Protein AF-A0A1Y1QAB5-F1 (afdb_monomer)

Foldseek 3Di:
DDPPDDPPPPPQPFPPVLVVVVVVLVVQQVCCVPPVDKDKDWPVPPDGTPVSVVVNCVVQAFDDDWDWDCDPFIWIWTHTPDQQWIWIFTADPVRDTPTIMIIGHNGD

Solvent-accessible surface area (backbone atoms only — not comparable to full-atom values): 6366 Å² total; per-residue (Å²): 137,85,92,84,83,76,85,81,76,76,77,74,70,77,65,68,51,60,64,58,50,56,50,49,53,55,48,37,49,49,40,28,72,76,71,67,4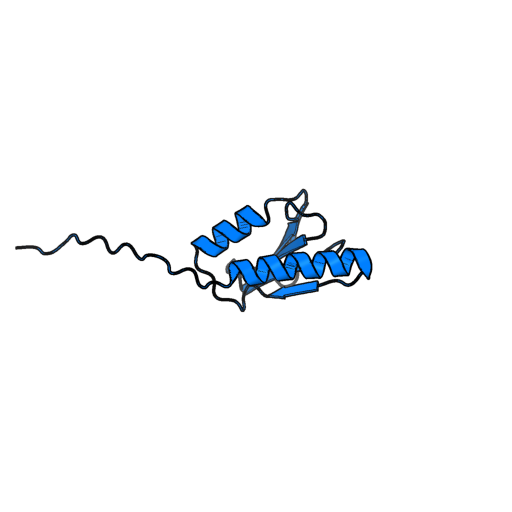2,70,39,78,43,69,51,64,84,47,75,67,34,76,66,49,50,53,50,48,50,64,69,42,46,66,39,92,49,77,47,78,46,83,67,100,42,46,31,40,41,30,36,21,58,46,89,40,35,31,41,40,37,33,27,46,98,82,73,45,76,77,40,35,33,40,37,31,38,92,66,136

Sequence (108 aa):
MSLNAIPVHTETVATGNLRPVMHEIRHALSDLIVHGTHGMIDLHSLPFSPQEYAALDGFLGEGEIDLILNVLGKTRLRESGYAGVWRIEHFDDNDKRIGYFIEIGHVP

InterPro domains:
  IPR006894 HupH hydrogenase expression protein, C-terminal [PF04809] (17-108)
  IPR038527 HupH, C-terminal domain superfamily [G3DSA:3.30.1370.140] (13-108)

Radius of gyration: 17.26 Å; Cα contacts (8 Å, |Δi|>4): 176; chains: 1; bounding box: 63×24×38 Å

Structure (mmCIF, N/CA/C/O backbone):
data_AF-A0A1Y1QAB5-F1
#
_entry.id   AF-A0A1Y1QAB5-F1
#
loop_
_atom_site.group_PDB
_atom_site.id
_atom_site.type_symbol
_atom_site.label_atom_id
_atom_site.label_alt_id
_atom_site.label_comp_id
_atom_site.label_asym_id
_atom_site.label_entity_id
_atom_site.label_seq_id
_atom_site.pdbx_PDB_ins_code
_atom_site.Cartn_x
_atom_site.Cartn_y
_atom_site.Cartn_z
_atom_site.occupancy
_atom_site.B_iso_or_equiv
_atom_site.auth_seq_id
_atom_site.auth_comp_id
_atom_site.auth_asym_id
_atom_site.auth_atom_id
_atom_site.pdbx_PDB_model_num
ATOM 1 N N . MET A 1 1 ? -49.795 -2.457 17.410 1.00 38.47 1 MET A N 1
ATOM 2 C CA . MET A 1 1 ? -49.247 -3.009 16.152 1.00 38.47 1 MET A CA 1
ATOM 3 C C . MET A 1 1 ? -47.814 -2.520 16.037 1.00 38.47 1 MET A C 1
ATOM 5 O O . MET A 1 1 ? -47.609 -1.318 16.100 1.00 38.47 1 MET A O 1
ATOM 9 N N . SER A 1 2 ? -46.845 -3.437 16.026 1.00 44.25 2 SER A N 1
ATOM 10 C CA . SER A 1 2 ? -45.408 -3.130 16.073 1.00 44.25 2 SER A CA 1
ATOM 11 C C . SER A 1 2 ? -44.856 -3.008 14.649 1.00 44.25 2 SER A C 1
ATOM 13 O O . SER A 1 2 ? -45.065 -3.916 13.851 1.00 44.25 2 SER A O 1
ATOM 15 N N . LEU A 1 3 ? -44.188 -1.897 14.328 1.00 48.91 3 LEU A N 1
ATOM 16 C CA . LEU A 1 3 ? -43.571 -1.601 13.024 1.00 48.91 3 LEU A CA 1
ATOM 17 C C . LEU A 1 3 ? -42.065 -1.937 13.027 1.00 48.91 3 LEU A C 1
ATOM 19 O O . LEU A 1 3 ? -41.243 -1.155 12.563 1.00 48.91 3 LEU A O 1
ATOM 23 N N . ASN A 1 4 ? -41.687 -3.100 13.561 1.00 59.94 4 ASN A N 1
ATOM 24 C CA . ASN A 1 4 ? -40.310 -3.591 13.491 1.00 59.94 4 ASN A CA 1
ATOM 25 C C . ASN A 1 4 ? -40.196 -4.651 12.396 1.00 59.94 4 ASN A C 1
ATOM 27 O O . ASN A 1 4 ? -40.584 -5.789 12.643 1.00 59.94 4 ASN A O 1
ATOM 31 N N . ALA A 1 5 ? -39.675 -4.266 11.225 1.00 54.1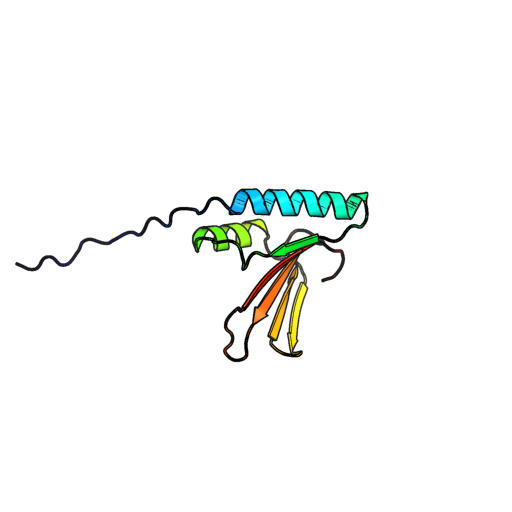6 5 ALA A N 1
ATOM 32 C CA . ALA A 1 5 ? -38.824 -5.080 10.339 1.00 54.16 5 ALA A CA 1
ATOM 33 C C . ALA A 1 5 ? -38.810 -4.498 8.913 1.00 54.16 5 ALA A C 1
ATOM 35 O O . ALA A 1 5 ? -39.380 -5.076 7.992 1.00 54.16 5 ALA A O 1
ATOM 36 N N . ILE A 1 6 ? -38.140 -3.361 8.713 1.00 58.06 6 ILE A N 1
ATOM 37 C CA . ILE A 1 6 ? -37.630 -3.019 7.380 1.00 58.06 6 ILE A CA 1
ATOM 38 C C . ILE A 1 6 ? -36.111 -3.172 7.464 1.00 58.06 6 ILE A C 1
ATOM 40 O O . ILE A 1 6 ? -35.479 -2.391 8.180 1.00 58.06 6 ILE A O 1
ATOM 44 N N . PRO A 1 7 ? -35.509 -4.182 6.814 1.00 52.78 7 PRO A N 1
ATOM 45 C CA . PRO A 1 7 ? -34.063 -4.265 6.733 1.00 52.78 7 PRO A CA 1
ATOM 46 C C . PRO A 1 7 ? -33.573 -3.087 5.886 1.00 52.78 7 PRO A C 1
ATOM 48 O O . PRO A 1 7 ? -33.825 -3.016 4.684 1.00 52.78 7 PRO A O 1
ATOM 51 N N . VAL A 1 8 ? -32.901 -2.129 6.524 1.00 55.50 8 VAL A N 1
ATOM 52 C CA . VAL A 1 8 ? -32.140 -1.099 5.814 1.00 55.50 8 VAL A CA 1
ATOM 53 C C . VAL A 1 8 ? -30.905 -1.791 5.253 1.00 55.50 8 VAL A C 1
ATOM 55 O O . VAL A 1 8 ? -29.903 -1.969 5.941 1.00 55.50 8 VAL A O 1
ATOM 58 N N . HIS A 1 9 ? -30.991 -2.224 4.000 1.00 49.00 9 HIS A N 1
ATOM 59 C CA . HIS A 1 9 ? -29.807 -2.543 3.223 1.00 49.00 9 HIS A CA 1
ATOM 60 C C . HIS A 1 9 ? -29.165 -1.211 2.847 1.00 49.00 9 HIS A C 1
ATOM 62 O O . HIS A 1 9 ? -29.647 -0.507 1.964 1.00 49.00 9 HIS A O 1
ATOM 68 N N . THR A 1 10 ? -28.107 -0.823 3.555 1.00 51.50 10 THR A N 1
ATOM 69 C CA . THR A 1 10 ? -27.252 0.270 3.101 1.00 51.50 10 THR A CA 1
ATOM 70 C C . THR A 1 10 ? -26.507 -0.239 1.870 1.00 51.50 10 THR A C 1
ATOM 72 O O . THR A 1 10 ? -25.465 -0.888 1.995 1.00 51.50 10 THR A O 1
ATOM 75 N N . GLU A 1 11 ? -27.061 -0.008 0.680 1.00 53.16 11 GLU A N 1
ATOM 76 C CA . GLU A 1 11 ? -26.269 -0.038 -0.544 1.00 53.16 11 GLU A CA 1
ATOM 77 C C . GLU A 1 11 ? -25.114 0.937 -0.336 1.00 53.16 11 GLU A C 1
ATOM 79 O O . GLU A 1 11 ? -25.273 2.148 -0.187 1.00 53.16 11 GLU A O 1
ATOM 84 N N . THR A 1 12 ? -23.937 0.361 -0.178 1.00 57.31 12 THR A N 1
ATOM 85 C CA . THR A 1 12 ? -22.697 1.072 0.072 1.00 57.31 12 THR A CA 1
ATOM 86 C C . THR A 1 12 ? -22.306 1.659 -1.269 1.00 57.31 12 THR A C 1
ATOM 88 O O . THR A 1 12 ? -21.804 0.963 -2.147 1.00 57.31 12 THR A O 1
ATOM 91 N N . VAL A 1 13 ? -22.667 2.926 -1.467 1.00 62.62 13 VAL A N 1
ATOM 92 C CA . VAL A 1 13 ? -22.377 3.663 -2.695 1.00 62.62 13 VAL A CA 1
ATOM 93 C C . VAL A 1 13 ? -20.863 3.650 -2.892 1.00 62.62 13 VAL A C 1
ATOM 95 O O . VAL A 1 13 ? -20.128 4.160 -2.047 1.00 62.62 13 VAL A O 1
ATOM 98 N N . ALA A 1 14 ? -20.400 3.031 -3.980 1.00 70.75 14 ALA A N 1
ATOM 99 C CA . ALA A 1 14 ? -18.993 3.057 -4.360 1.00 70.75 14 ALA A CA 1
ATOM 100 C C . ALA A 1 14 ? -18.547 4.520 -4.502 1.00 70.75 14 ALA A C 1
ATOM 102 O O . ALA A 1 14 ? -19.204 5.298 -5.199 1.00 70.75 14 ALA A O 1
ATOM 103 N N . THR A 1 15 ? -17.455 4.904 -3.842 1.00 78.50 15 THR A N 1
ATOM 104 C CA . THR A 1 15 ? -16.938 6.277 -3.897 1.00 78.50 15 THR A CA 1
ATOM 105 C C . THR A 1 15 ? -16.347 6.607 -5.265 1.00 78.50 15 THR A C 1
ATOM 107 O O . THR A 1 15 ? -16.224 7.777 -5.617 1.00 78.50 15 THR A O 1
ATOM 110 N N . GLY A 1 16 ? -16.017 5.583 -6.060 1.00 86.38 16 GLY A N 1
ATOM 111 C CA . GLY A 1 16 ? -15.474 5.723 -7.409 1.00 86.38 16 GLY A CA 1
ATOM 112 C C . GLY A 1 16 ? -13.958 5.914 -7.434 1.00 86.38 16 GLY A C 1
ATOM 113 O O . GLY A 1 16 ? -13.379 5.998 -8.517 1.00 86.38 16 GLY A O 1
ATOM 114 N N . ASN A 1 17 ? -13.306 5.918 -6.267 1.00 91.00 17 ASN A N 1
ATOM 115 C CA . ASN A 1 17 ? -11.869 6.169 -6.121 1.00 91.00 17 ASN A CA 1
ATOM 116 C C . ASN A 1 17 ? -11.000 4.955 -6.469 1.00 91.00 17 ASN A C 1
ATOM 118 O O . ASN A 1 17 ? -9.808 5.102 -6.736 1.00 91.00 17 ASN A O 1
ATOM 122 N N . LEU A 1 18 ? -11.593 3.759 -6.543 1.00 92.75 18 LEU A N 1
ATOM 123 C CA . LEU A 1 18 ? -10.850 2.529 -6.812 1.00 92.75 18 LEU A CA 1
ATOM 124 C C . LEU A 1 18 ? -10.191 2.519 -8.194 1.00 92.75 18 LEU A C 1
ATOM 126 O O . LEU A 1 18 ? -8.999 2.243 -8.304 1.00 92.75 18 LEU A O 1
ATOM 130 N N . ARG A 1 19 ? -10.934 2.847 -9.260 1.00 94.00 19 ARG A N 1
ATOM 131 C CA . ARG A 1 19 ? -10.362 2.824 -10.619 1.00 94.00 19 ARG A CA 1
ATOM 132 C C . ARG A 1 19 ? -9.227 3.840 -10.805 1.00 94.00 19 ARG A C 1
ATOM 134 O O . ARG A 1 19 ? -8.221 3.444 -11.391 1.00 94.00 19 ARG A O 1
ATOM 141 N N . PRO A 1 20 ? -9.348 5.103 -10.342 1.00 94.75 20 PRO A N 1
ATOM 142 C CA . PRO A 1 20 ? -8.231 6.044 -10.340 1.00 94.75 20 PRO A CA 1
ATOM 143 C C . PRO A 1 20 ? -6.975 5.476 -9.680 1.00 94.75 20 PRO A C 1
ATOM 145 O O . PRO A 1 20 ? -5.922 5.489 -10.308 1.00 94.75 20 PRO A O 1
ATOM 148 N N . VAL A 1 21 ? -7.102 4.882 -8.490 1.00 95.62 21 VAL A N 1
ATOM 149 C CA . VAL A 1 21 ? -5.958 4.289 -7.779 1.00 95.62 21 VAL A CA 1
ATOM 150 C C . VAL A 1 21 ? -5.342 3.127 -8.555 1.00 95.62 21 VAL A C 1
ATOM 152 O O . VAL A 1 21 ? -4.128 3.076 -8.719 1.00 95.62 21 VAL A O 1
ATOM 155 N N . MET A 1 22 ? -6.149 2.221 -9.113 1.00 95.75 22 MET A N 1
ATOM 156 C CA . MET A 1 22 ? -5.629 1.134 -9.958 1.00 95.75 22 MET A CA 1
ATOM 157 C C . MET A 1 22 ? -4.844 1.672 -11.164 1.00 95.75 22 MET A C 1
ATOM 159 O O . MET A 1 22 ? -3.828 1.104 -11.568 1.00 95.75 22 MET A O 1
ATOM 163 N N . HIS A 1 23 ? -5.320 2.769 -11.756 1.00 96.94 23 HIS A N 1
ATOM 164 C CA . HIS A 1 23 ? -4.660 3.409 -12.884 1.00 96.94 23 HIS A 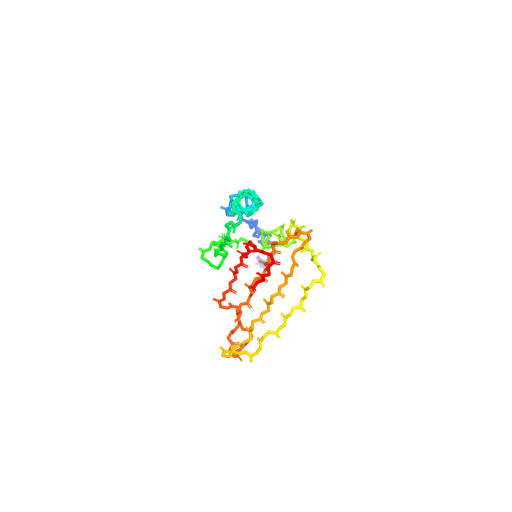CA 1
ATOM 165 C C . HIS A 1 23 ? -3.347 4.083 -12.472 1.00 96.94 23 HIS A C 1
ATOM 167 O O . HIS A 1 23 ? -2.357 3.976 -13.194 1.00 96.94 23 HIS A O 1
ATOM 173 N N . GLU A 1 24 ? -3.328 4.730 -11.310 1.00 97.50 24 GLU A N 1
ATOM 174 C CA . GLU A 1 24 ? -2.142 5.357 -10.732 1.00 97.50 24 GLU A CA 1
ATOM 175 C C . GLU A 1 24 ? -1.058 4.324 -10.407 1.00 97.50 24 GLU A C 1
ATOM 177 O O . GLU A 1 24 ? 0.081 4.501 -10.829 1.00 97.50 24 GLU A O 1
ATOM 182 N N . ILE A 1 25 ? -1.420 3.184 -9.804 1.00 97.62 25 ILE A N 1
ATOM 183 C CA . ILE A 1 25 ? -0.494 2.062 -9.566 1.00 97.62 25 ILE A CA 1
ATOM 184 C C . ILE A 1 25 ? 0.126 1.587 -10.885 1.00 97.62 25 ILE A C 1
ATOM 186 O O . ILE A 1 25 ? 1.342 1.434 -10.988 1.00 97.62 25 ILE A O 1
ATOM 190 N N . ARG A 1 26 ? -0.695 1.387 -11.926 1.00 97.31 26 ARG A N 1
ATOM 191 C CA . ARG A 1 26 ? -0.211 0.967 -13.252 1.00 97.31 26 ARG A CA 1
ATOM 192 C C . ARG A 1 26 ? 0.776 1.978 -13.847 1.00 97.31 26 ARG A C 1
ATOM 194 O O . ARG A 1 26 ? 1.764 1.580 -14.469 1.00 97.31 26 ARG A O 1
ATOM 201 N N . HIS A 1 27 ? 0.488 3.269 -13.706 1.00 97.62 27 HIS A N 1
ATOM 202 C CA . HIS A 1 27 ? 1.363 4.337 -14.184 1.00 97.62 27 HIS A CA 1
ATOM 203 C C . HIS A 1 27 ? 2.681 4.375 -13.415 1.00 97.62 27 HIS A C 1
ATOM 205 O O . HIS A 1 27 ? 3.731 4.294 -14.045 1.00 97.62 27 HIS A O 1
ATOM 211 N N . ALA A 1 28 ? 2.627 4.387 -12.084 1.00 97.69 28 ALA A N 1
ATOM 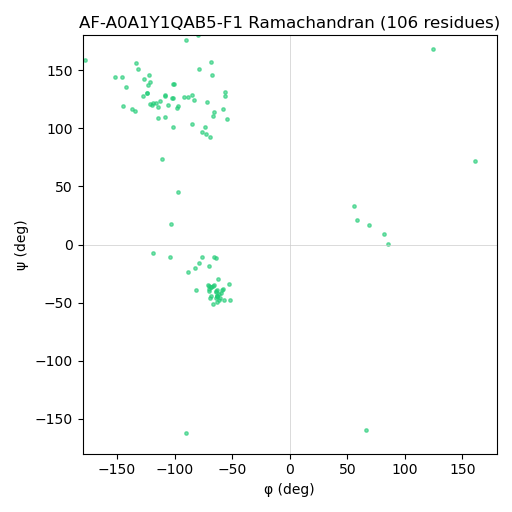212 C CA . ALA A 1 28 ? 3.810 4.387 -11.231 1.00 97.69 28 ALA A CA 1
ATOM 213 C C . ALA A 1 28 ? 4.704 3.164 -11.486 1.00 97.69 28 ALA A C 1
ATOM 215 O O . ALA A 1 28 ? 5.920 3.299 -11.556 1.00 97.69 28 ALA A O 1
ATOM 216 N N . LEU A 1 29 ? 4.123 1.980 -11.713 1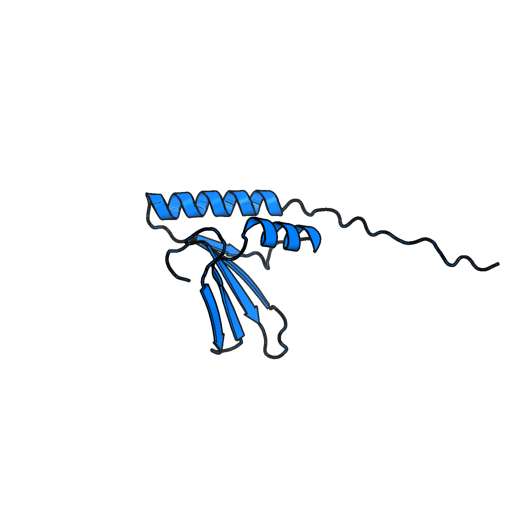.00 97.56 29 LEU A N 1
ATOM 217 C CA . LEU A 1 29 ? 4.891 0.789 -12.095 1.00 97.56 29 LEU A CA 1
ATOM 218 C C . LEU A 1 29 ? 5.589 0.947 -13.446 1.00 97.56 29 LEU A C 1
ATOM 220 O O . LEU A 1 29 ? 6.726 0.513 -13.614 1.00 97.56 29 LEU A O 1
ATOM 224 N N . SER A 1 30 ? 4.915 1.567 -14.415 1.00 97.56 30 SER A N 1
ATOM 225 C CA . SER A 1 30 ? 5.519 1.832 -15.723 1.00 97.56 30 SER A CA 1
ATOM 226 C C . SER A 1 30 ? 6.705 2.790 -15.580 1.00 97.56 30 SER A C 1
ATOM 228 O O . SER A 1 30 ? 7.755 2.561 -16.177 1.00 97.56 30 SER A O 1
ATOM 230 N N . ASP A 1 31 ? 6.570 3.816 -14.739 1.00 97.50 31 ASP A N 1
ATOM 231 C CA . ASP A 1 31 ? 7.637 4.778 -14.464 1.00 97.50 31 ASP A CA 1
ATOM 232 C C . ASP A 1 31 ? 8.794 4.168 -13.664 1.00 97.50 31 ASP A C 1
ATOM 234 O O . ASP A 1 31 ? 9.955 4.473 -13.948 1.00 97.50 31 ASP A O 1
ATOM 238 N N . LEU A 1 32 ? 8.513 3.248 -12.736 1.00 97.56 32 LEU A N 1
ATOM 239 C CA . LEU A 1 32 ? 9.540 2.473 -12.042 1.00 97.56 32 LEU A CA 1
ATOM 240 C C . LEU A 1 32 ? 10.363 1.643 -13.033 1.00 97.56 32 LEU A C 1
ATOM 242 O O . LEU A 1 32 ? 11.588 1.664 -12.979 1.00 97.56 32 LEU A O 1
ATOM 246 N N . ILE A 1 33 ? 9.710 0.952 -13.969 1.00 96.31 33 ILE A N 1
ATOM 247 C CA . ILE A 1 33 ? 10.397 0.095 -14.947 1.00 96.31 33 ILE A CA 1
ATOM 248 C C . ILE A 1 33 ? 11.227 0.923 -15.934 1.00 96.31 33 ILE A C 1
ATOM 250 O O . ILE A 1 33 ? 12.355 0.552 -16.254 1.00 96.31 33 ILE A O 1
ATOM 254 N N . VAL A 1 34 ? 10.675 2.027 -16.447 1.00 97.62 34 VAL A N 1
ATOM 255 C CA . VAL A 1 34 ? 11.327 2.816 -17.505 1.00 97.62 34 VAL A CA 1
ATOM 256 C C . VAL A 1 34 ? 12.390 3.758 -16.941 1.00 97.62 34 VAL A C 1
ATOM 258 O O . VAL A 1 34 ? 13.446 3.925 -17.549 1.00 97.62 34 VAL A O 1
ATOM 261 N N . HIS A 1 35 ? 12.122 4.375 -15.790 1.00 97.19 35 HIS A N 1
ATOM 262 C CA . HIS A 1 35 ? 12.936 5.464 -15.248 1.00 97.19 35 HIS A CA 1
ATOM 263 C C . HIS A 1 35 ? 13.560 5.146 -13.883 1.00 97.19 35 HIS A C 1
ATOM 265 O O . HIS A 1 35 ? 14.340 5.952 -13.381 1.00 97.19 35 HIS A O 1
ATOM 271 N N . GLY A 1 36 ? 13.215 4.020 -13.248 1.00 95.25 36 GLY A N 1
ATOM 272 C CA . GLY A 1 36 ? 13.642 3.715 -11.879 1.00 95.25 36 GLY A CA 1
ATOM 273 C C . GLY A 1 36 ? 13.005 4.626 -10.826 1.00 95.25 36 GLY A C 1
ATOM 274 O O . GLY A 1 36 ? 13.522 4.733 -9.718 1.00 95.25 36 GLY A O 1
ATOM 275 N N . THR A 1 37 ? 11.921 5.330 -11.168 1.00 97.00 37 THR A N 1
ATOM 276 C CA . THR A 1 37 ? 11.278 6.285 -10.258 1.00 97.00 37 THR A CA 1
ATOM 277 C C . THR A 1 37 ? 10.330 5.559 -9.311 1.00 97.00 37 THR A C 1
ATOM 279 O O . THR A 1 37 ? 9.431 4.851 -9.755 1.00 97.00 37 THR A O 1
ATOM 282 N N . HIS A 1 38 ? 10.532 5.746 -8.008 1.00 96.56 38 HIS A N 1
ATOM 283 C CA . HIS A 1 38 ? 9.638 5.223 -6.978 1.00 96.56 38 HIS A CA 1
ATOM 284 C C . HIS A 1 38 ? 8.387 6.103 -6.852 1.00 96.56 38 HIS A C 1
ATOM 286 O O . HIS A 1 38 ? 8.440 7.310 -7.101 1.00 96.56 38 HIS A O 1
ATOM 292 N N . GLY A 1 39 ? 7.271 5.505 -6.442 1.00 96.62 39 GLY A N 1
ATOM 293 C CA . GLY A 1 39 ? 5.995 6.194 -6.254 1.00 96.62 39 GLY A CA 1
ATOM 294 C C . GLY A 1 39 ? 5.333 5.821 -4.934 1.00 96.62 39 GLY A C 1
ATOM 295 O O . GLY A 1 39 ? 5.578 4.749 -4.393 1.00 96.62 39 GLY A O 1
ATOM 296 N N . MET A 1 40 ? 4.472 6.697 -4.421 1.00 97.31 40 MET A N 1
ATOM 297 C CA . MET A 1 40 ? 3.676 6.432 -3.225 1.00 97.31 40 MET A CA 1
ATOM 298 C C . MET A 1 40 ? 2.279 7.028 -3.390 1.00 97.31 40 MET A C 1
ATOM 300 O O . MET A 1 40 ? 2.139 8.165 -3.834 1.00 97.31 40 MET A O 1
ATOM 304 N N . ILE A 1 41 ? 1.261 6.258 -3.014 1.00 96.56 41 ILE A N 1
ATOM 305 C CA . ILE A 1 41 ? -0.153 6.628 -3.083 1.00 96.56 41 ILE A CA 1
ATOM 306 C C . ILE A 1 41 ? -0.728 6.551 -1.669 1.00 96.56 41 ILE A C 1
ATOM 308 O O . ILE A 1 41 ? -0.704 5.489 -1.044 1.00 96.56 41 ILE A O 1
ATOM 312 N N . ASP A 1 42 ? -1.259 7.664 -1.168 1.00 95.62 42 ASP A N 1
ATOM 313 C CA . ASP A 1 42 ? -1.917 7.729 0.139 1.00 95.62 42 ASP A CA 1
ATOM 314 C C . ASP A 1 42 ? -3.385 7.301 0.030 1.00 95.62 42 ASP A C 1
ATOM 316 O O . ASP A 1 42 ? -4.247 8.052 -0.433 1.00 95.62 42 ASP A O 1
ATOM 320 N N . LEU A 1 43 ? -3.675 6.081 0.484 1.00 93.69 43 LEU A N 1
ATOM 321 C CA . LEU A 1 43 ? -5.037 5.556 0.536 1.00 93.69 43 LEU A CA 1
ATOM 322 C C . LEU A 1 43 ? -5.802 6.029 1.772 1.00 93.69 43 LEU A C 1
ATOM 324 O O . LEU A 1 43 ? -7.028 5.971 1.769 1.00 93.69 43 LEU A O 1
ATOM 328 N N . HIS A 1 44 ? -5.120 6.482 2.826 1.00 90.38 44 HIS A N 1
ATOM 329 C CA . HIS A 1 44 ? -5.771 6.982 4.036 1.00 90.38 44 HIS A CA 1
ATOM 330 C C . HIS A 1 44 ? -6.536 8.282 3.766 1.00 90.38 44 HIS A C 1
ATOM 332 O O . HIS A 1 44 ? -7.621 8.490 4.310 1.00 90.38 44 HIS A O 1
ATOM 338 N N . SER A 1 45 ? -5.996 9.125 2.885 1.00 89.25 45 SER A N 1
ATOM 339 C CA . SER A 1 45 ? -6.622 10.382 2.459 1.00 89.25 45 SER A CA 1
ATOM 340 C C . SER A 1 45 ? -7.784 10.203 1.470 1.00 89.25 45 SER A C 1
ATOM 342 O O . SER A 1 45 ? -8.514 11.162 1.205 1.00 89.25 45 SER A O 1
ATOM 344 N N . LEU A 1 46 ? -7.989 8.998 0.924 1.00 88.94 46 LEU A N 1
ATOM 345 C CA . LEU A 1 46 ? -9.046 8.710 -0.045 1.00 88.94 46 LEU A CA 1
ATOM 346 C C . LEU A 1 46 ? -10.226 7.984 0.621 1.00 88.94 46 LEU A C 1
ATOM 348 O O . LEU A 1 46 ? -10.049 6.926 1.229 1.00 88.94 46 LEU A O 1
ATOM 352 N N . PRO A 1 47 ? -11.467 8.487 0.489 1.00 85.12 47 PRO A N 1
ATOM 353 C CA . PRO A 1 47 ? -12.619 7.784 1.024 1.00 85.12 47 PRO A CA 1
ATOM 354 C C . PRO A 1 47 ? -12.899 6.541 0.175 1.00 85.12 47 PRO A C 1
ATOM 356 O O . PRO A 1 47 ? -13.161 6.640 -1.025 1.00 85.12 47 PRO A O 1
ATOM 359 N N . PHE A 1 48 ? -12.897 5.375 0.809 1.00 87.00 48 PHE A N 1
ATOM 360 C CA . PHE A 1 48 ? -13.309 4.107 0.213 1.00 87.00 48 PHE A CA 1
ATOM 361 C C . PHE A 1 48 ? -14.455 3.508 1.017 1.00 87.00 48 PHE A C 1
ATOM 363 O O . PHE A 1 48 ? -14.455 3.536 2.252 1.00 87.00 48 PHE A O 1
ATOM 370 N N . SER A 1 49 ? -15.424 2.931 0.313 1.00 88.62 49 SER A N 1
ATOM 371 C CA . SER A 1 49 ? -16.388 2.027 0.933 1.00 88.62 49 SER A CA 1
ATOM 372 C C . SER A 1 49 ? -15.698 0.718 1.362 1.00 88.62 49 SER A C 1
ATOM 374 O O . SER A 1 49 ? -14.672 0.336 0.790 1.00 88.62 49 SER A O 1
ATOM 376 N N . PRO A 1 50 ? -16.251 -0.027 2.338 1.00 88.56 50 PRO A N 1
ATOM 377 C CA . PRO A 1 50 ? -15.735 -1.350 2.705 1.00 88.56 50 PRO A CA 1
ATOM 378 C C . PRO A 1 50 ? -15.595 -2.314 1.512 1.00 88.56 50 PRO A C 1
ATOM 380 O O . PRO A 1 50 ? -14.666 -3.114 1.455 1.00 88.56 50 PRO A O 1
ATOM 383 N N . GLN A 1 51 ? -16.498 -2.214 0.538 1.00 89.38 51 GLN A N 1
ATOM 384 C CA . GLN A 1 51 ? -16.523 -3.016 -0.682 1.00 89.38 51 GLN A CA 1
ATOM 385 C C . GLN A 1 51 ? -15.372 -2.647 -1.613 1.00 89.38 51 GLN A C 1
ATOM 387 O O . GLN A 1 51 ? -14.778 -3.530 -2.224 1.00 89.38 51 GLN A O 1
ATOM 392 N N . GLU A 1 52 ? -15.033 -1.361 -1.710 1.00 91.81 52 GLU A N 1
ATOM 393 C CA . GLU A 1 52 ? -13.884 -0.919 -2.497 1.00 91.81 52 GLU A CA 1
ATOM 394 C C . GLU A 1 52 ? -12.563 -1.311 -1.847 1.00 91.81 52 GLU A C 1
ATOM 396 O O . GLU A 1 52 ? -11.651 -1.682 -2.575 1.00 91.81 52 GLU A O 1
ATOM 401 N N . TYR A 1 53 ? -12.466 -1.314 -0.512 1.00 91.31 53 TYR A N 1
ATOM 402 C CA . TYR A 1 53 ? -11.300 -1.885 0.168 1.00 91.31 53 TYR A CA 1
ATOM 403 C C . TYR A 1 53 ? -11.147 -3.377 -0.144 1.00 91.31 53 TYR A C 1
ATOM 405 O O . TYR A 1 53 ? -10.071 -3.801 -0.551 1.00 91.31 53 TYR A O 1
ATOM 413 N N . ALA A 1 54 ? -12.224 -4.161 -0.046 1.00 92.06 54 ALA A N 1
ATOM 414 C CA . ALA A 1 54 ? -12.180 -5.586 -0.379 1.00 92.06 54 ALA A CA 1
ATOM 415 C C . ALA A 1 54 ? -11.837 -5.832 -1.861 1.00 92.06 54 ALA A C 1
ATOM 417 O O . ALA A 1 54 ? -11.085 -6.748 -2.189 1.00 92.06 54 ALA A O 1
ATOM 418 N N . ALA A 1 55 ? -12.367 -5.004 -2.764 1.00 94.00 55 ALA A N 1
ATOM 419 C CA . ALA A 1 55 ? -12.045 -5.071 -4.183 1.00 94.00 55 ALA A CA 1
ATOM 420 C C . ALA A 1 55 ? -10.595 -4.649 -4.471 1.00 94.00 55 ALA A C 1
ATOM 422 O O . ALA A 1 55 ? -9.956 -5.253 -5.328 1.00 94.00 55 ALA A O 1
ATOM 423 N N . LEU A 1 56 ? -10.064 -3.657 -3.749 1.00 94.44 56 LEU A N 1
ATOM 424 C CA . LEU A 1 56 ? -8.661 -3.258 -3.823 1.00 94.44 56 LEU A CA 1
ATOM 425 C C . LEU A 1 56 ? -7.745 -4.383 -3.340 1.00 94.44 56 LEU A C 1
ATOM 427 O O . LEU A 1 56 ? -6.785 -4.711 -4.028 1.00 94.44 56 LEU A O 1
ATOM 431 N N . ASP A 1 57 ? -8.063 -5.005 -2.206 1.00 94.50 57 ASP A N 1
ATOM 432 C CA . ASP A 1 57 ? -7.300 -6.134 -1.673 1.00 94.50 57 ASP A CA 1
ATOM 433 C C . ASP A 1 57 ? -7.314 -7.319 -2.647 1.00 94.50 57 ASP A C 1
ATOM 435 O O . ASP A 1 57 ? -6.269 -7.908 -2.916 1.00 94.50 57 ASP A O 1
ATOM 439 N N . GLY A 1 58 ? -8.470 -7.627 -3.245 1.00 96.12 58 GLY A N 1
ATOM 440 C CA . GLY A 1 58 ? -8.582 -8.656 -4.282 1.00 96.12 58 GLY A CA 1
ATOM 441 C C . GLY A 1 58 ? -7.834 -8.307 -5.573 1.00 96.12 58 GLY A C 1
ATOM 442 O O . GLY A 1 58 ? -7.283 -9.195 -6.218 1.00 96.12 58 GLY A O 1
ATOM 443 N N . PHE A 1 59 ? -7.790 -7.026 -5.948 1.00 96.19 59 PHE A N 1
ATOM 444 C CA . PHE A 1 59 ? -7.041 -6.553 -7.111 1.00 96.19 59 PHE A CA 1
ATOM 445 C C . PHE A 1 59 ? -5.528 -6.644 -6.901 1.00 96.19 59 PHE A C 1
ATOM 447 O O . PHE A 1 59 ? -4.823 -7.095 -7.802 1.00 96.19 59 PHE A O 1
ATOM 454 N N . LEU A 1 60 ? -5.045 -6.194 -5.739 1.00 96.62 60 LEU A N 1
ATOM 455 C CA . LEU A 1 60 ? -3.633 -6.227 -5.360 1.00 96.62 60 LEU A CA 1
ATOM 456 C C . LEU A 1 60 ? -3.154 -7.660 -5.130 1.00 96.62 60 LEU A C 1
ATOM 458 O O . LEU A 1 60 ? -2.020 -7.983 -5.465 1.00 96.62 60 LEU A O 1
ATOM 462 N N . GLY A 1 61 ? -4.005 -8.519 -4.571 1.00 96.75 61 GLY A N 1
ATOM 463 C CA . GLY A 1 61 ? -3.633 -9.875 -4.195 1.00 96.75 61 GLY A CA 1
ATOM 464 C C . GLY A 1 61 ? -2.600 -9.909 -3.066 1.00 96.75 61 GLY A C 1
ATOM 465 O O . GLY A 1 61 ? -2.422 -8.953 -2.304 1.00 96.75 61 GLY A O 1
ATOM 466 N N . GLU A 1 62 ? -1.913 -11.040 -2.953 1.00 96.12 62 GLU A N 1
ATOM 467 C CA . GLU A 1 62 ? -0.876 -11.277 -1.952 1.00 96.12 62 GLU A CA 1
ATOM 468 C C . GLU A 1 62 ? 0.423 -11.672 -2.647 1.00 96.12 62 GLU A C 1
ATOM 470 O O . GLU A 1 62 ? 0.417 -12.524 -3.536 1.00 96.12 62 GLU A O 1
ATOM 475 N N . GLY A 1 63 ? 1.509 -11.000 -2.267 1.00 95.25 63 GLY A N 1
ATOM 476 C CA . GLY A 1 63 ? 2.860 -11.344 -2.688 1.00 95.25 63 GLY A CA 1
ATOM 477 C C . GLY A 1 63 ? 3.517 -12.319 -1.721 1.00 95.25 63 GLY A C 1
ATOM 478 O O . GLY A 1 63 ? 2.856 -12.961 -0.903 1.00 95.25 63 GLY A O 1
ATOM 479 N N . GLU A 1 64 ? 4.840 -12.412 -1.797 1.00 95.81 64 GLU A N 1
ATOM 480 C CA . GLU A 1 64 ? 5.605 -13.382 -1.009 1.00 95.81 64 GLU A CA 1
ATOM 481 C C . GLU A 1 64 ? 6.008 -12.836 0.368 1.00 95.81 64 GLU A C 1
ATOM 483 O O . GLU A 1 64 ? 6.260 -13.604 1.299 1.00 95.81 64 GLU A O 1
ATOM 488 N N . ILE A 1 65 ? 6.069 -11.509 0.504 1.00 96.44 65 ILE A N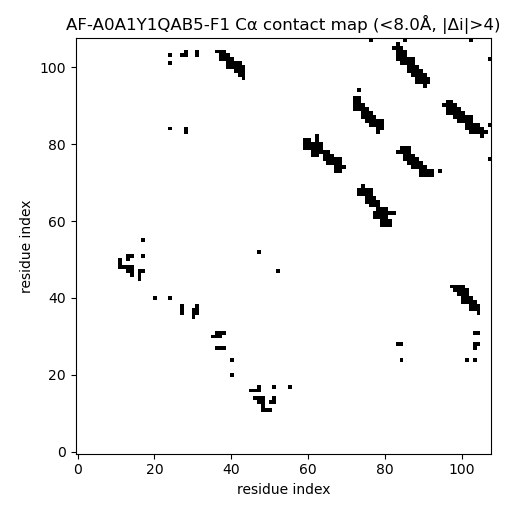 1
ATOM 489 C CA . ILE A 1 65 ? 6.664 -10.841 1.662 1.00 96.44 65 ILE A CA 1
ATOM 490 C C . ILE A 1 65 ? 5.586 -10.197 2.545 1.00 96.44 65 ILE A C 1
ATOM 492 O O . ILE A 1 65 ? 4.769 -9.399 2.086 1.00 96.44 65 ILE A O 1
ATOM 496 N N . ASP A 1 66 ? 5.633 -10.500 3.844 1.00 96.69 66 ASP A N 1
ATOM 497 C CA . ASP A 1 66 ? 4.843 -9.862 4.903 1.00 96.69 66 ASP A CA 1
ATOM 498 C C . ASP A 1 66 ? 5.750 -9.602 6.109 1.00 96.69 66 ASP A C 1
ATOM 500 O O . ASP A 1 66 ? 6.314 -10.525 6.703 1.00 96.69 66 ASP A O 1
ATOM 504 N N . LEU A 1 67 ? 5.939 -8.327 6.435 1.00 95.31 67 LEU A N 1
ATOM 505 C CA . LEU A 1 67 ? 6.883 -7.857 7.437 1.00 95.31 67 LEU A CA 1
ATOM 506 C C . LEU A 1 67 ? 6.168 -6.970 8.448 1.00 95.31 67 LEU A C 1
ATOM 508 O O . LEU A 1 67 ? 5.315 -6.154 8.101 1.00 95.31 67 LEU A O 1
ATOM 512 N N . ILE A 1 68 ? 6.571 -7.088 9.712 1.00 96.56 68 ILE A N 1
ATOM 513 C CA . ILE A 1 68 ? 6.131 -6.197 10.783 1.00 96.56 68 ILE A CA 1
ATOM 514 C C . ILE A 1 68 ? 7.356 -5.503 11.368 1.00 96.56 68 ILE A C 1
ATOM 516 O O . ILE A 1 68 ? 8.253 -6.148 11.911 1.00 96.56 68 ILE A O 1
ATOM 520 N N . LEU A 1 69 ? 7.360 -4.179 11.287 1.00 94.62 69 LEU A N 1
ATOM 521 C CA . LEU A 1 69 ? 8.340 -3.307 11.910 1.00 94.62 69 LEU A CA 1
ATOM 522 C C . LEU A 1 69 ? 7.738 -2.704 13.184 1.00 94.62 69 LEU A C 1
ATOM 524 O O . LEU A 1 69 ? 6.675 -2.091 13.143 1.00 94.62 69 LEU A O 1
ATOM 528 N N . ASN A 1 70 ? 8.436 -2.853 14.310 1.00 93.12 70 ASN A N 1
ATOM 529 C CA . ASN A 1 70 ? 8.047 -2.264 15.594 1.00 93.12 70 ASN A CA 1
ATOM 530 C C . ASN A 1 70 ? 9.040 -1.161 15.971 1.00 93.12 70 ASN A C 1
ATOM 532 O O . ASN A 1 70 ? 9.902 -1.347 16.830 1.00 93.12 70 ASN A O 1
ATOM 536 N N . VAL A 1 71 ? 8.951 -0.028 15.276 1.00 84.25 71 VAL A N 1
ATOM 537 C CA . VAL A 1 71 ? 9.809 1.143 15.487 1.00 84.25 71 VAL A CA 1
ATOM 538 C C . VAL A 1 71 ? 8.911 2.370 15.512 1.00 84.25 71 VAL A C 1
ATOM 540 O O . VAL A 1 71 ? 8.300 2.697 14.502 1.00 84.25 71 VAL A O 1
ATOM 543 N N . LEU A 1 72 ? 8.834 3.042 16.667 1.00 80.69 72 LEU A N 1
ATOM 544 C CA . LEU A 1 72 ? 7.965 4.213 16.885 1.00 80.69 72 LEU A CA 1
ATOM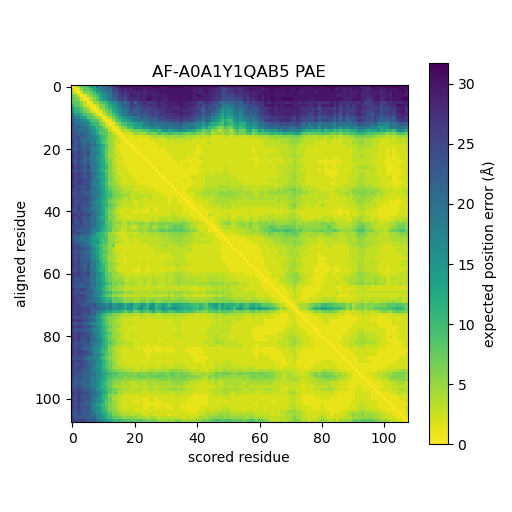 545 C C . LEU A 1 72 ? 6.475 3.944 16.579 1.00 80.69 72 LEU A C 1
ATOM 547 O O . LEU A 1 72 ? 5.759 4.831 16.125 1.00 80.69 72 LEU A O 1
ATOM 551 N N . GLY A 1 73 ? 6.031 2.711 16.824 1.00 87.25 73 GLY A N 1
ATOM 552 C CA . GLY A 1 73 ? 4.714 2.207 16.443 1.00 87.25 73 GLY A CA 1
ATOM 553 C C . GLY A 1 73 ? 4.831 0.948 15.589 1.00 87.25 73 GLY A C 1
ATOM 554 O O . GLY A 1 73 ? 5.920 0.564 15.146 1.00 87.25 73 GLY A O 1
ATOM 555 N N . LYS A 1 74 ? 3.703 0.273 15.383 1.00 95.88 74 LYS A N 1
ATOM 556 C CA . LYS A 1 74 ? 3.634 -0.935 14.560 1.00 95.88 74 LYS A CA 1
ATOM 557 C C . LYS A 1 74 ? 3.384 -0.539 13.111 1.00 95.88 74 LYS A C 1
ATOM 559 O O . LYS A 1 74 ? 2.431 0.171 12.807 1.00 95.88 74 LYS A O 1
ATOM 564 N N . THR A 1 75 ? 4.224 -1.032 12.213 1.00 96.88 75 THR A N 1
ATOM 565 C CA . THR A 1 75 ? 4.057 -0.888 10.766 1.00 96.88 75 THR A CA 1
ATOM 566 C C . THR A 1 75 ? 4.057 -2.263 10.130 1.00 96.88 75 THR A C 1
ATOM 568 O O . THR A 1 75 ? 4.943 -3.067 10.408 1.00 96.88 75 THR A O 1
ATOM 571 N N . ARG A 1 76 ? 3.075 -2.545 9.278 1.00 96.81 76 ARG A N 1
ATOM 572 C CA . ARG A 1 76 ? 3.029 -3.769 8.480 1.00 96.81 76 ARG A CA 1
ATOM 573 C C . ARG A 1 76 ? 3.308 -3.424 7.025 1.00 96.81 76 ARG A C 1
ATOM 575 O O . ARG A 1 76 ? 2.644 -2.550 6.475 1.00 96.81 76 ARG A O 1
ATOM 582 N N . LEU A 1 77 ? 4.263 -4.117 6.422 1.00 97.00 77 LEU A N 1
ATOM 583 C CA . LEU A 1 77 ? 4.619 -3.979 5.016 1.00 97.00 77 LEU A CA 1
ATOM 584 C C . LEU A 1 77 ? 4.329 -5.306 4.328 1.00 97.00 77 LEU A C 1
ATOM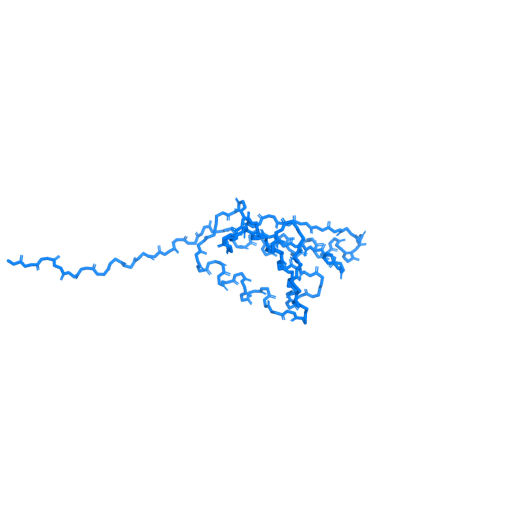 586 O O . LEU A 1 77 ? 4.851 -6.340 4.738 1.00 97.00 77 LEU A O 1
ATOM 590 N N . ARG A 1 78 ? 3.474 -5.290 3.309 1.00 97.62 78 ARG A N 1
ATOM 591 C CA . ARG A 1 78 ? 3.085 -6.492 2.568 1.00 97.62 78 ARG A CA 1
ATOM 592 C C . ARG A 1 78 ? 3.285 -6.289 1.090 1.00 97.62 78 ARG A C 1
ATOM 594 O O . ARG A 1 78 ? 2.714 -5.362 0.523 1.00 97.62 78 ARG A O 1
ATOM 601 N N . GLU A 1 79 ? 3.988 -7.202 0.452 1.00 97.88 79 GLU A N 1
ATOM 602 C CA . GLU A 1 79 ? 4.011 -7.249 -0.998 1.00 97.88 79 GLU A CA 1
ATOM 603 C C . GLU A 1 79 ? 2.623 -7.650 -1.528 1.00 97.88 79 GLU A C 1
ATOM 605 O O . GLU A 1 79 ? 1.846 -8.381 -0.889 1.00 97.88 79 GLU A O 1
ATOM 610 N N . SER A 1 80 ? 2.267 -7.092 -2.676 1.00 97.69 80 SER A N 1
ATOM 611 C CA . SER A 1 80 ? 1.095 -7.504 -3.443 1.00 97.69 80 SER A CA 1
ATOM 612 C C . SER A 1 80 ? 1.462 -8.615 -4.435 1.00 97.69 80 SER A C 1
ATOM 614 O O . SER A 1 80 ? 2.628 -8.952 -4.599 1.00 97.69 80 SER A O 1
ATOM 616 N N . GLY A 1 81 ? 0.482 -9.159 -5.154 1.00 97.44 81 GLY A N 1
ATOM 617 C CA . GLY A 1 81 ? 0.744 -10.086 -6.259 1.00 97.44 81 GLY A CA 1
ATOM 618 C C . GLY A 1 81 ? 1.482 -9.448 -7.448 1.00 97.44 81 GLY A C 1
ATOM 619 O O . GLY A 1 81 ? 1.928 -10.161 -8.345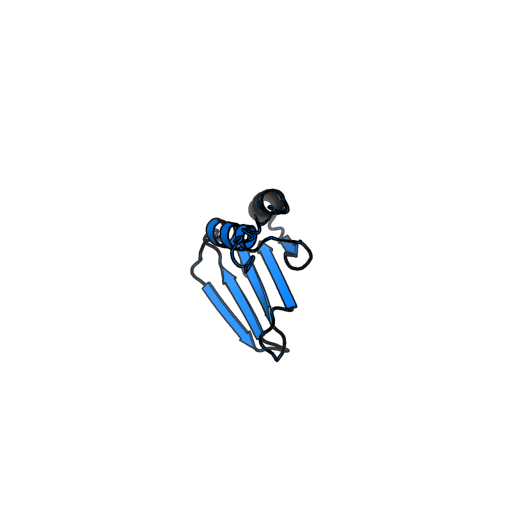 1.00 97.44 81 GLY A O 1
ATOM 620 N N . TYR A 1 82 ? 1.623 -8.118 -7.475 1.00 96.56 82 TYR A N 1
ATOM 621 C CA . TYR A 1 82 ? 2.465 -7.402 -8.430 1.00 96.56 82 TYR A CA 1
ATOM 622 C C . TYR A 1 82 ? 3.817 -7.076 -7.793 1.00 96.56 82 TYR A C 1
ATOM 624 O O . TYR A 1 82 ? 3.886 -6.299 -6.837 1.00 96.56 82 TYR A O 1
ATOM 632 N N . ALA A 1 83 ? 4.888 -7.630 -8.366 1.00 95.19 83 ALA A N 1
ATOM 633 C CA . ALA A 1 83 ? 6.253 -7.350 -7.935 1.00 95.19 83 ALA A CA 1
ATOM 634 C C . ALA A 1 83 ? 6.539 -5.843 -7.980 1.00 95.19 83 ALA A C 1
ATOM 636 O O . ALA A 1 83 ? 6.269 -5.169 -8.979 1.00 95.19 83 ALA A O 1
ATOM 637 N N . GLY A 1 84 ? 7.089 -5.330 -6.883 1.00 96.00 84 GLY A N 1
ATOM 638 C CA . GLY A 1 84 ? 7.380 -3.912 -6.715 1.00 96.00 84 GLY A CA 1
ATOM 639 C C . GLY A 1 84 ? 6.189 -3.046 -6.293 1.00 96.00 84 GLY A C 1
ATOM 640 O O . GLY A 1 84 ? 6.317 -1.826 -6.292 1.00 96.00 84 GLY A O 1
ATOM 641 N N . VAL A 1 85 ? 5.045 -3.641 -5.932 1.00 98.06 85 VAL A N 1
ATOM 642 C CA . VAL A 1 85 ? 3.919 -2.940 -5.293 1.00 98.06 85 VAL A CA 1
ATOM 643 C C . VAL A 1 85 ? 3.744 -3.436 -3.863 1.00 98.06 85 VAL A C 1
ATOM 645 O O . VAL A 1 85 ? 3.501 -4.621 -3.621 1.00 98.06 85 VAL A O 1
ATOM 648 N N . TRP A 1 86 ? 3.787 -2.499 -2.923 1.00 98.19 86 TRP A N 1
ATOM 649 C CA . TRP A 1 86 ? 3.805 -2.747 -1.490 1.00 98.19 86 TRP A CA 1
ATOM 650 C C . TRP A 1 86 ? 2.653 -2.034 -0.796 1.00 98.19 86 TRP A C 1
ATOM 652 O O . TRP A 1 86 ? 2.356 -0.879 -1.073 1.00 98.19 86 TRP A O 1
ATOM 662 N N . ARG A 1 87 ? 2.012 -2.725 0.142 1.00 97.75 87 ARG A N 1
ATOM 663 C CA . ARG A 1 87 ? 0.995 -2.193 1.048 1.00 97.75 87 ARG A CA 1
ATOM 664 C C . ARG A 1 87 ? 1.665 -1.847 2.367 1.00 97.75 87 ARG A C 1
ATOM 666 O O . ARG A 1 87 ? 2.183 -2.747 3.028 1.00 97.75 87 ARG A O 1
ATOM 673 N N . ILE A 1 88 ? 1.617 -0.580 2.757 1.00 97.31 88 ILE A N 1
ATOM 674 C CA . ILE A 1 88 ? 2.211 -0.092 4.003 1.00 97.31 88 ILE A CA 1
ATOM 675 C C . ILE A 1 88 ? 1.096 0.396 4.918 1.00 97.31 88 ILE A C 1
ATOM 677 O O . ILE A 1 88 ? 0.358 1.323 4.589 1.00 97.31 88 ILE A O 1
ATOM 681 N N . GLU A 1 89 ? 0.964 -0.241 6.076 1.00 96.50 89 GLU A N 1
ATOM 682 C CA . GLU A 1 89 ? -0.034 0.096 7.087 1.00 96.50 89 GLU A CA 1
ATOM 683 C C . GLU A 1 89 ? 0.655 0.512 8.381 1.00 96.50 89 GLU A C 1
ATOM 685 O O . GLU A 1 89 ? 1.395 -0.275 8.973 1.00 96.50 89 GLU A O 1
ATOM 690 N N . HIS A 1 90 ? 0.375 1.728 8.843 1.00 96.19 90 HIS A N 1
ATOM 691 C CA . HIS A 1 90 ? 0.843 2.220 10.136 1.00 96.19 90 HIS A CA 1
ATOM 692 C C . HIS A 1 90 ? -0.274 2.134 11.168 1.00 96.19 90 HIS A C 1
ATOM 694 O O . HIS A 1 90 ? -1.425 2.487 10.886 1.00 96.19 90 HIS A O 1
ATOM 700 N N . PHE A 1 91 ? 0.083 1.709 12.373 1.00 95.62 91 PHE A N 1
ATOM 701 C CA . PHE A 1 91 ? -0.822 1.540 13.498 1.00 95.62 91 PHE A CA 1
ATOM 702 C C . PHE A 1 91 ? -0.358 2.380 14.687 1.00 95.62 91 PHE A C 1
ATOM 704 O O . PHE A 1 91 ? 0.844 2.545 14.909 1.00 95.62 91 PHE A O 1
ATOM 711 N N . ASP A 1 92 ? -1.319 2.897 15.448 1.00 92.69 92 ASP A N 1
ATOM 712 C CA . ASP A 1 92 ? -1.055 3.493 16.755 1.00 92.69 92 ASP A CA 1
ATOM 713 C C . ASP A 1 92 ? -0.902 2.424 17.854 1.00 92.69 92 ASP A C 1
ATOM 715 O O . ASP A 1 92 ? -1.031 1.220 17.612 1.00 92.69 92 ASP A O 1
ATOM 719 N N . ASP A 1 93 ? -0.656 2.875 19.085 1.00 90.75 93 ASP A N 1
ATOM 720 C CA . ASP A 1 93 ? -0.481 2.006 20.256 1.00 90.75 93 ASP A CA 1
ATOM 721 C C . ASP A 1 93 ? -1.744 1.199 20.629 1.00 90.75 93 ASP A C 1
ATOM 723 O O . ASP A 1 93 ? -1.665 0.276 21.437 1.00 90.75 93 ASP A O 1
ATOM 727 N N . ASN A 1 94 ? -2.907 1.523 20.049 1.00 91.75 94 ASN A N 1
ATOM 728 C CA . ASN A 1 94 ? -4.174 0.814 20.249 1.00 91.75 94 ASN A CA 1
ATOM 729 C C . ASN A 1 94 ? -4.532 -0.097 19.057 1.00 91.75 94 ASN A C 1
ATOM 731 O O . ASN A 1 94 ? -5.699 -0.464 18.903 1.00 91.75 94 ASN A O 1
ATOM 735 N N . ASP A 1 95 ? -3.562 -0.433 18.196 1.00 89.81 95 ASP A N 1
ATOM 736 C CA . ASP A 1 95 ? -3.748 -1.222 16.968 1.00 89.81 95 ASP A CA 1
ATOM 737 C C . ASP A 1 95 ? -4.749 -0.597 15.971 1.00 89.81 95 ASP A C 1
ATOM 739 O O . ASP A 1 95 ? -5.275 -1.269 15.076 1.00 89.81 95 ASP A O 1
ATOM 743 N N . LYS A 1 96 ? -5.007 0.712 16.060 1.00 91.62 96 LYS A N 1
ATOM 744 C CA . LYS A 1 96 ? -5.828 1.410 15.070 1.00 91.62 96 LYS A CA 1
ATOM 745 C C . LYS A 1 96 ? -4.954 1.822 13.893 1.00 91.62 96 LYS A C 1
ATOM 747 O O . LYS A 1 96 ? -3.936 2.487 14.067 1.00 91.62 96 LYS A O 1
ATOM 752 N N . ARG A 1 97 ? -5.383 1.487 12.671 1.00 92.44 97 ARG A N 1
ATOM 753 C CA . ARG A 1 97 ? -4.705 1.928 11.444 1.00 92.44 97 ARG A CA 1
ATOM 754 C C . ARG A 1 97 ? -4.809 3.450 11.303 1.00 92.44 97 ARG A C 1
ATOM 756 O O . ARG A 1 97 ? -5.904 3.982 11.113 1.00 92.44 97 ARG A O 1
ATOM 763 N N . ILE A 1 98 ? -3.670 4.126 11.387 1.00 94.12 98 ILE A N 1
ATOM 764 C CA . ILE A 1 98 ? -3.524 5.585 11.264 1.00 94.12 98 ILE A CA 1
ATOM 765 C C . ILE A 1 98 ? -2.943 6.012 9.913 1.00 94.12 98 ILE A C 1
ATOM 767 O O . ILE A 1 98 ? -2.975 7.191 9.586 1.00 94.12 98 ILE A O 1
ATOM 771 N N . GLY A 1 99 ? -2.443 5.064 9.121 1.00 94.44 99 GLY A N 1
ATOM 772 C CA . GLY A 1 99 ? -1.951 5.312 7.772 1.00 94.44 99 GLY A CA 1
ATOM 773 C C . GLY A 1 99 ? -2.094 4.072 6.902 1.00 94.44 99 GLY A C 1
ATOM 774 O O . GLY A 1 99 ? -1.961 2.949 7.396 1.00 94.44 99 GLY A O 1
ATOM 775 N N . TYR A 1 100 ? -2.398 4.275 5.622 1.00 95.75 100 TYR A N 1
ATOM 776 C CA . TYR A 1 100 ? -2.454 3.206 4.633 1.00 95.75 100 TYR A CA 1
ATOM 777 C C . TYR A 1 100 ? -1.971 3.726 3.283 1.00 95.75 100 TYR A C 1
ATOM 779 O O . TYR A 1 100 ? -2.569 4.645 2.729 1.00 95.75 100 TYR A O 1
ATOM 787 N N . PHE A 1 101 ? -0.900 3.134 2.769 1.00 97.19 101 PHE A N 1
ATOM 788 C CA . PHE A 1 101 ? -0.216 3.588 1.567 1.00 97.19 101 PHE A CA 1
ATOM 789 C C . PHE A 1 101 ? 0.039 2.421 0.620 1.00 97.19 101 PHE A C 1
ATOM 791 O O . PHE A 1 101 ? 0.225 1.281 1.057 1.00 97.19 101 PHE A O 1
ATOM 798 N N . ILE A 1 102 ? 0.084 2.731 -0.673 1.00 97.62 102 ILE A N 1
ATOM 799 C CA . ILE A 1 102 ? 0.692 1.865 -1.679 1.00 97.62 102 ILE A CA 1
ATOM 800 C C . ILE A 1 102 ? 2.018 2.479 -2.082 1.00 97.62 102 ILE A C 1
ATOM 802 O O . ILE A 1 102 ? 2.047 3.599 -2.583 1.00 97.62 102 ILE A O 1
ATOM 806 N N . GLU A 1 103 ? 3.098 1.744 -1.883 1.00 98.12 103 GLU A N 1
ATOM 807 C CA . GLU A 1 103 ? 4.416 2.107 -2.379 1.00 98.12 103 GLU A CA 1
ATOM 808 C C . GLU A 1 103 ? 4.747 1.301 -3.635 1.00 98.12 103 GLU A C 1
ATOM 810 O O . GLU A 1 103 ? 4.457 0.107 -3.727 1.00 98.12 103 GLU A O 1
ATOM 815 N N . ILE A 1 104 ? 5.335 1.974 -4.619 1.00 98.38 104 ILE A N 1
ATOM 816 C CA . ILE A 1 104 ? 5.811 1.390 -5.863 1.00 98.38 104 ILE A CA 1
ATOM 817 C C . ILE A 1 104 ? 7.329 1.536 -5.888 1.00 98.38 104 ILE A C 1
ATOM 819 O O . ILE A 1 104 ? 7.856 2.640 -6.040 1.00 98.38 104 ILE A O 1
ATOM 823 N N . GLY A 1 105 ? 8.028 0.416 -5.739 1.00 97.38 105 GLY A N 1
ATOM 824 C CA . GLY A 1 105 ? 9.475 0.365 -5.583 1.00 97.38 105 GLY A CA 1
ATOM 825 C C . GLY A 1 105 ? 9.991 -1.067 -5.480 1.00 97.38 105 GLY A C 1
ATOM 826 O O . GLY A 1 105 ? 9.253 -1.986 -5.143 1.00 97.38 105 GLY A O 1
ATOM 827 N N . HIS A 1 106 ? 11.277 -1.276 -5.765 1.00 94.50 106 HIS A N 1
ATOM 828 C CA . HIS A 1 106 ? 11.895 -2.610 -5.703 1.00 94.50 106 HIS A CA 1
ATOM 829 C C . HIS A 1 106 ? 11.877 -3.224 -4.291 1.00 94.50 106 HIS A C 1
ATOM 831 O O . HIS A 1 106 ? 11.857 -4.442 -4.148 1.00 94.50 106 HIS A O 1
ATOM 837 N N . VAL A 1 107 ? 11.910 -2.374 -3.266 1.00 91.81 107 VAL A N 1
ATOM 838 C CA . VAL A 1 107 ? 11.913 -2.687 -1.831 1.00 91.81 107 VAL A CA 1
ATOM 839 C C . VAL A 1 107 ? 11.124 -1.556 -1.149 1.00 91.81 107 VAL A C 1
ATOM 841 O O . VAL A 1 107 ? 11.228 -0.432 -1.653 1.00 91.81 107 VAL A O 1
ATOM 844 N N . PRO A 1 108 ? 10.337 -1.833 -0.090 1.00 85.19 108 PRO A N 1
ATOM 845 C CA . PRO A 1 108 ? 9.588 -0.817 0.646 1.00 85.19 108 PRO A CA 1
ATOM 846 C C . PRO A 1 108 ? 10.452 -0.084 1.688 1.00 85.19 108 PRO A C 1
ATOM 848 O O . PRO A 1 108 ? 11.639 -0.455 1.867 1.00 85.19 108 PRO A O 1
#

Organism: NCBI:txid525917

Mean predicted aligned error: 7.24 Å

Secondary structure (DSSP, 8-state):
---------------S-HHHHHHHHHHHHHHHHHH---EEEESTTS---HHHHHHHHHHH---S-EEEEESSSEEEEEE-SSTTEEEEEEE-TTS-EEEEEEEESS--

Nearest PDB structures (foldseek):
  3sb1-assembly1_B  TM=9.485E-01  e=4.701E-09  Thiobacillus denitrificans ATCC 25259
  3sb1-assembly1_A  TM=9.345E-01  e=5.895E-09  Thiobacillus denitrificans ATCC 25259
  3kg6-assembly6_D  TM=6.385E-01  e=3.892E+00  Lyngbya majuscula
  6p3h-assembly2_D  TM=3.282E-01  e=1.666E+00  Novosphingobium sp. KA1
  5yee-assembly1_A  TM=3.492E-01  e=2.339E+00  Candidatus Lokiarchaeum sp. GC14_75

pLDDT: mean 89.08, std 14.31, range [38.47, 98.38]